Protein AF-A0A7K2FQJ6-F1 (afdb_monomer_lite)

Secondary structure (DSSP, 8-state):
-HHHHHHHHHHHHHHHHHHHT-HHHHHHTT---TT------------S---TTS---HHHHHHHHHHHHHHHHHHHHHHHHHHHHHHHHHHHHHHHHHHHGGGT-PPPPHHHHHHHHHHHHTT--EEEHHHHHHHHS-HHHHHHHHHH-GGGTT-EEES-GGGHHHHHHHHH--

Foldseek 3Di:
DVVVVVVVVVVVVVVVVVQCPPPVSCVVVVPDDPPPPDDDDDDDDDDPDPPPPDDQDPVNCVVCVVVVVVVVVVVVVVVVVVVV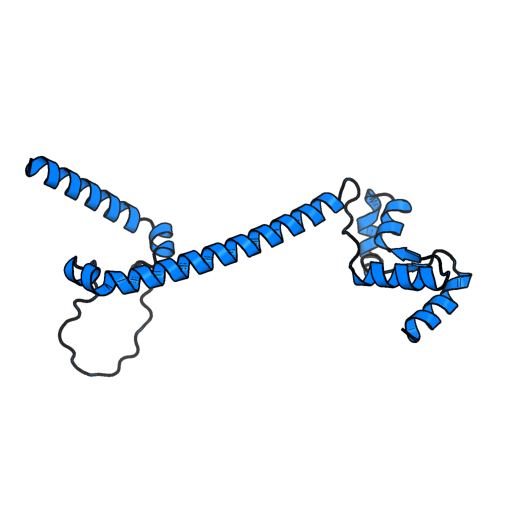VVVVVVVVVVVQVVVCPPQHAGDADPVLVVLCVLCVVVVFHKDQLSVCCSVPPDSVCSVVVCVVPVCSNHDIDGPDPVCVVVSVVSVVVD

pLDDT: mean 78.42, std 15.08, range [33.09, 98.38]

Structure (mmCIF, N/CA/C/O backbone):
data_AF-A0A7K2FQJ6-F1
#
_entry.id   AF-A0A7K2FQJ6-F1
#
loop_
_atom_site.group_PDB
_atom_site.id
_atom_site.type_symbol
_atom_site.label_atom_id
_atom_site.label_alt_id
_atom_site.label_comp_id
_atom_site.label_asym_id
_atom_site.label_entity_id
_atom_site.label_seq_id
_atom_site.pdbx_PDB_ins_code
_atom_site.Cartn_x
_atom_site.Cartn_y
_atom_site.Cartn_z
_atom_site.occupancy
_atom_site.B_iso_or_equiv
_atom_site.auth_seq_id
_atom_site.auth_comp_id
_atom_site.auth_asym_id
_atom_site.auth_atom_id
_atom_site.pdbx_PDB_model_num
ATOM 1 N N . ALA A 1 1 ? 50.627 9.266 -33.615 1.00 62.69 1 ALA A N 1
ATOM 2 C CA . ALA A 1 1 ? 49.212 9.676 -33.499 1.00 62.69 1 ALA A CA 1
ATOM 3 C C . ALA A 1 1 ? 48.280 8.576 -34.013 1.00 62.69 1 ALA A C 1
ATOM 5 O O . ALA A 1 1 ? 47.569 8.008 -33.200 1.00 62.69 1 ALA A O 1
ATOM 6 N N . ALA A 1 2 ? 48.361 8.185 -35.293 1.00 68.06 2 ALA A N 1
ATOM 7 C CA . ALA A 1 2 ? 47.504 7.143 -35.884 1.00 68.06 2 ALA A CA 1
ATOM 8 C C . ALA A 1 2 ? 47.546 5.783 -35.152 1.00 68.06 2 ALA A C 1
ATOM 10 O O . ALA A 1 2 ? 46.511 5.222 -34.828 1.00 68.06 2 ALA A O 1
ATOM 11 N N . THR A 1 3 ? 48.732 5.301 -34.772 1.00 73.31 3 THR A N 1
ATOM 12 C CA . THR A 1 3 ? 48.898 4.048 -34.008 1.00 73.31 3 THR A CA 1
ATOM 13 C C . THR A 1 3 ? 48.427 4.116 -32.556 1.00 73.31 3 THR A C 1
ATOM 15 O O . THR A 1 3 ? 48.255 3.075 -31.934 1.00 73.31 3 THR A O 1
ATOM 18 N N . ALA A 1 4 ? 48.252 5.312 -31.989 1.00 75.19 4 ALA A N 1
ATOM 19 C CA . ALA A 1 4 ? 47.661 5.463 -30.661 1.00 75.19 4 ALA A CA 1
ATOM 20 C C . ALA A 1 4 ? 46.130 5.422 -30.756 1.00 75.19 4 ALA A C 1
ATOM 22 O O . ALA A 1 4 ? 45.507 4.705 -29.985 1.00 75.19 4 ALA A O 1
ATOM 23 N N . ALA A 1 5 ? 45.555 6.104 -31.754 1.00 80.81 5 ALA A N 1
ATOM 24 C CA . ALA A 1 5 ? 44.122 6.064 -32.043 1.00 80.81 5 ALA A CA 1
ATOM 25 C C . ALA A 1 5 ? 43.640 4.641 -32.371 1.00 80.81 5 ALA A C 1
ATOM 27 O O . ALA A 1 5 ? 42.631 4.198 -31.834 1.00 80.81 5 ALA A O 1
ATOM 28 N N . ASP A 1 6 ? 44.412 3.893 -33.164 1.00 82.94 6 ASP A N 1
ATOM 29 C CA . ASP A 1 6 ? 44.075 2.516 -33.538 1.00 82.94 6 ASP A CA 1
ATOM 30 C C . ASP A 1 6 ? 44.053 1.566 -32.326 1.00 82.94 6 ASP A C 1
ATOM 32 O O . ASP A 1 6 ? 43.164 0.730 -32.180 1.00 82.94 6 ASP A O 1
ATOM 36 N N . ARG A 1 7 ? 44.979 1.745 -31.374 1.00 84.88 7 ARG A N 1
ATOM 37 C CA . ARG A 1 7 ? 44.990 0.959 -30.130 1.00 84.88 7 ARG A CA 1
ATOM 38 C C . ARG A 1 7 ? 43.823 1.297 -29.212 1.00 84.88 7 ARG A C 1
ATOM 40 O O . ARG A 1 7 ? 43.296 0.385 -28.580 1.00 84.88 7 ARG A O 1
ATOM 47 N N . THR A 1 8 ? 43.444 2.571 -29.121 1.00 89.19 8 THR A N 1
ATOM 48 C CA . THR A 1 8 ? 42.274 2.995 -28.343 1.00 89.19 8 THR A CA 1
ATOM 49 C C . THR A 1 8 ? 41.006 2.399 -28.939 1.00 89.19 8 THR A C 1
ATOM 51 O O . THR A 1 8 ? 40.257 1.744 -28.224 1.00 89.19 8 THR A O 1
ATOM 54 N N . HIS A 1 9 ? 40.842 2.490 -30.259 1.00 83.56 9 HIS A N 1
ATOM 55 C CA . HIS A 1 9 ? 39.697 1.916 -30.958 1.00 83.56 9 HIS A CA 1
ATOM 56 C C . HIS A 1 9 ? 39.609 0.390 -30.785 1.00 83.56 9 HIS A C 1
ATOM 58 O O . HIS A 1 9 ? 38.552 -0.156 -30.479 1.00 83.56 9 HIS A O 1
ATOM 64 N N . GLN A 1 10 ? 40.737 -0.322 -30.882 1.00 90.31 10 GLN A N 1
ATOM 65 C CA . GLN A 1 10 ? 40.781 -1.764 -30.615 1.00 90.31 10 GLN A CA 1
ATOM 66 C C . GLN A 1 10 ? 40.499 -2.124 -29.148 1.00 90.31 10 GLN A C 1
ATOM 68 O O . GLN A 1 10 ? 40.058 -3.241 -28.874 1.00 90.31 10 GLN A O 1
ATOM 73 N N . ALA A 1 11 ? 40.814 -1.240 -28.198 1.00 85.31 11 ALA A N 1
ATOM 74 C CA . ALA A 1 11 ? 40.513 -1.448 -26.784 1.00 85.31 11 ALA A CA 1
ATOM 75 C C . ALA A 1 11 ? 39.020 -1.234 -26.498 1.00 85.31 11 ALA A C 1
ATOM 77 O O . ALA A 1 11 ? 38.413 -2.061 -25.823 1.00 85.31 11 ALA A O 1
ATOM 78 N N . GLU A 1 12 ? 38.427 -0.187 -27.071 1.00 88.19 12 GLU A N 1
ATOM 79 C CA . GLU A 1 12 ? 36.986 0.085 -27.011 1.00 88.19 12 GLU A CA 1
ATOM 80 C C . GLU A 1 12 ? 36.182 -1.050 -27.647 1.00 88.19 12 GLU A C 1
ATOM 82 O O . GLU A 1 12 ? 35.243 -1.559 -27.038 1.00 88.19 12 GLU A O 1
ATOM 87 N N . ARG A 1 13 ? 36.611 -1.530 -28.819 1.00 87.25 13 ARG A N 1
ATOM 88 C CA . ARG A 1 13 ? 35.975 -2.662 -29.497 1.00 87.25 13 ARG A CA 1
ATOM 89 C C . ARG A 1 13 ? 35.990 -3.936 -28.647 1.00 87.25 13 ARG A C 1
ATOM 91 O O . ARG A 1 13 ? 34.964 -4.590 -28.519 1.00 87.25 13 ARG A O 1
ATOM 98 N N . ARG A 1 14 ? 37.120 -4.256 -28.007 1.00 82.69 14 ARG A N 1
ATOM 99 C CA . ARG A 1 14 ? 37.223 -5.417 -27.103 1.00 82.69 14 ARG A CA 1
ATOM 100 C C . ARG A 1 14 ? 36.344 -5.284 -25.860 1.00 82.69 14 ARG A C 1
ATOM 102 O O . ARG A 1 14 ? 35.830 -6.286 -25.375 1.00 82.69 14 ARG A O 1
ATOM 109 N N . LEU A 1 15 ? 36.177 -4.068 -25.338 1.00 85.06 15 LEU A N 1
ATOM 110 C CA . LEU A 1 15 ? 35.280 -3.806 -24.212 1.00 85.06 15 LEU A CA 1
ATOM 111 C C . LEU A 1 15 ? 33.811 -3.999 -24.621 1.00 85.06 15 LEU A C 1
ATOM 113 O O . LEU A 1 15 ? 33.063 -4.645 -23.894 1.00 85.06 15 LEU A O 1
ATOM 117 N N . ALA A 1 16 ? 33.419 -3.494 -25.792 1.00 80.00 16 ALA A N 1
ATOM 118 C CA . ALA A 1 16 ? 32.074 -3.680 -26.334 1.00 80.00 16 ALA A CA 1
ATOM 119 C C . ALA A 1 16 ? 31.760 -5.164 -26.586 1.00 80.00 16 ALA A C 1
ATOM 121 O O . ALA A 1 16 ? 30.693 -5.637 -26.204 1.00 80.00 16 ALA A O 1
ATOM 122 N N . GLU A 1 17 ? 32.713 -5.915 -27.147 1.00 82.50 17 GLU A N 1
ATOM 123 C CA . GLU A 1 17 ? 32.596 -7.367 -27.342 1.00 82.50 17 GLU A CA 1
ATOM 124 C C . GLU A 1 17 ? 32.435 -8.114 -26.002 1.00 82.50 17 GLU A C 1
ATOM 126 O O . GLU A 1 17 ? 31.618 -9.028 -25.904 1.00 82.50 17 GLU A O 1
ATOM 131 N N . ALA A 1 18 ? 33.155 -7.707 -24.950 1.00 80.19 18 ALA A N 1
ATOM 132 C CA . ALA A 1 18 ? 33.029 -8.311 -23.622 1.00 80.19 18 ALA A CA 1
ATOM 133 C C . ALA A 1 18 ? 31.675 -8.014 -22.954 1.00 80.19 18 ALA A C 1
ATOM 135 O O . ALA A 1 18 ? 31.080 -8.913 -22.368 1.00 80.19 18 ALA A O 1
ATOM 136 N N . LEU A 1 19 ? 31.171 -6.781 -23.076 1.00 76.06 19 LEU A N 1
ATOM 137 C CA . LEU A 1 19 ? 29.866 -6.381 -22.533 1.00 76.06 19 LEU A CA 1
ATOM 138 C C . LEU A 1 19 ? 28.704 -7.060 -23.269 1.00 76.06 19 LEU A C 1
ATOM 140 O O . LEU A 1 19 ? 27.731 -7.461 -22.638 1.00 76.06 19 LEU A O 1
ATOM 144 N N . ALA A 1 20 ? 28.815 -7.230 -24.589 1.00 74.19 20 ALA A N 1
ATOM 145 C CA . ALA A 1 20 ? 27.825 -7.949 -25.390 1.00 74.19 20 ALA A CA 1
ATOM 146 C C . ALA A 1 20 ? 27.800 -9.461 -25.095 1.00 74.19 20 ALA A C 1
ATOM 148 O O . ALA A 1 20 ? 26.775 -10.105 -25.300 1.00 74.19 20 ALA A O 1
ATOM 149 N N . ALA A 1 21 ? 28.908 -10.029 -24.604 1.00 76.00 21 ALA A N 1
ATOM 150 C CA . ALA A 1 21 ? 28.989 -11.430 -24.191 1.00 76.00 21 ALA A CA 1
ATOM 151 C C . ALA A 1 21 ? 28.364 -11.701 -22.806 1.00 76.00 21 ALA A C 1
ATOM 153 O O . ALA A 1 21 ? 28.221 -12.862 -22.422 1.00 76.00 21 ALA A O 1
ATOM 154 N N . GLU A 1 22 ? 27.999 -10.665 -22.043 1.00 82.44 22 GLU A N 1
ATOM 155 C CA . GLU A 1 22 ? 27.279 -10.828 -20.780 1.00 82.44 22 GLU A CA 1
ATOM 156 C C . GLU A 1 22 ? 25.776 -11.012 -21.034 1.00 82.44 22 GLU A C 1
ATOM 158 O O . GLU A 1 22 ? 25.069 -10.056 -21.348 1.00 82.44 22 GLU A O 1
ATOM 163 N N . ASP A 1 23 ? 25.266 -12.230 -20.819 1.00 75.25 23 ASP A N 1
ATOM 164 C CA . ASP A 1 23 ? 23.866 -12.609 -21.088 1.00 75.25 23 ASP A CA 1
ATOM 165 C C . ASP A 1 23 ? 22.835 -11.626 -20.496 1.00 75.25 23 ASP A C 1
ATOM 167 O O . ASP A 1 23 ? 21.870 -11.246 -21.156 1.00 75.25 23 ASP A O 1
ATOM 171 N N . ARG A 1 24 ? 23.063 -11.161 -19.259 1.00 78.12 24 ARG A N 1
ATOM 172 C CA . ARG A 1 24 ? 22.165 -10.227 -18.559 1.00 78.12 24 ARG A CA 1
ATOM 173 C C . ARG A 1 24 ? 22.191 -8.816 -19.156 1.00 78.12 24 ARG A C 1
ATOM 175 O O . ARG A 1 24 ? 21.171 -8.132 -19.144 1.00 78.12 24 ARG A O 1
ATOM 182 N N . LEU A 1 25 ? 23.348 -8.357 -19.632 1.00 75.38 25 LEU A N 1
ATOM 183 C CA . LEU A 1 25 ? 23.467 -7.050 -20.283 1.00 75.38 25 LEU A CA 1
ATOM 184 C C . LEU A 1 25 ? 22.918 -7.102 -21.708 1.00 75.38 25 LEU A C 1
ATOM 186 O O . LEU A 1 25 ? 22.243 -6.164 -22.120 1.00 75.38 25 LEU A O 1
ATOM 190 N N . ALA A 1 26 ? 23.133 -8.206 -22.424 1.00 74.44 26 ALA A N 1
ATOM 191 C CA . ALA A 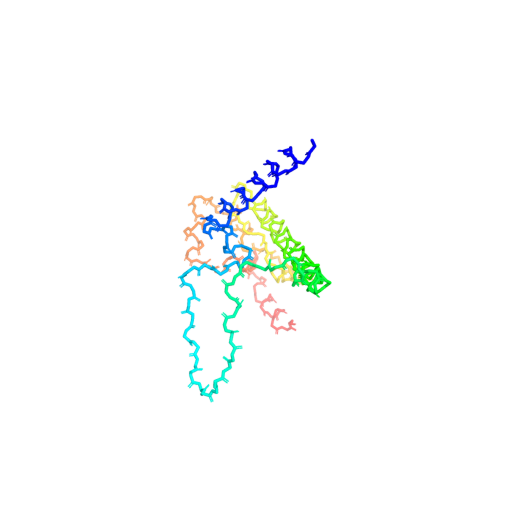1 26 ? 22.538 -8.432 -23.736 1.00 74.44 26 ALA A CA 1
ATOM 192 C C . ALA A 1 26 ? 20.999 -8.432 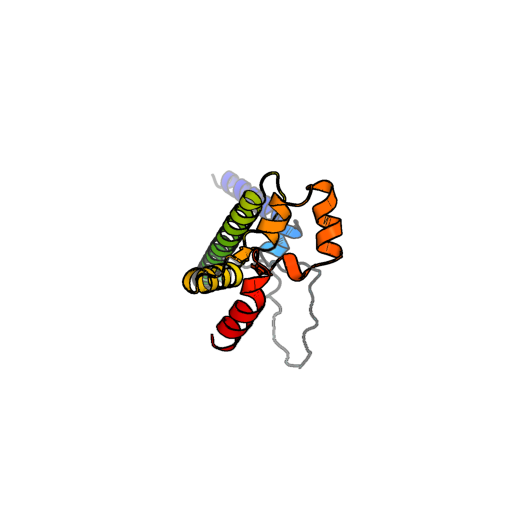-23.672 1.00 74.44 26 ALA A C 1
ATOM 194 O O . ALA A 1 26 ? 20.357 -7.813 -24.518 1.00 74.44 26 ALA A O 1
ATOM 195 N N . GLU A 1 27 ? 20.415 -9.039 -22.633 1.00 75.62 27 GLU A N 1
ATOM 196 C CA . GLU A 1 27 ? 18.968 -9.026 -22.377 1.00 75.62 27 GLU A CA 1
ATOM 197 C C . GLU A 1 27 ? 18.437 -7.612 -22.075 1.00 75.62 27 GLU A C 1
ATOM 199 O O . GLU A 1 27 ? 17.427 -7.197 -22.639 1.00 75.62 27 GLU A O 1
ATOM 204 N N . LEU A 1 28 ? 19.142 -6.837 -21.243 1.00 78.25 28 LEU A N 1
ATOM 205 C CA . LEU A 1 28 ? 18.758 -5.456 -20.912 1.00 78.25 28 LEU A CA 1
ATOM 206 C C . LEU A 1 28 ? 18.888 -4.486 -22.093 1.00 78.25 28 LEU A C 1
ATOM 208 O O . LEU A 1 28 ? 18.141 -3.513 -22.167 1.00 78.25 28 LEU A O 1
ATOM 212 N N . LEU A 1 29 ? 19.839 -4.734 -22.994 1.00 77.19 29 LEU A N 1
ATOM 213 C CA . LEU A 1 29 ? 20.082 -3.922 -24.188 1.00 77.19 29 LEU A CA 1
ATOM 214 C C . LEU A 1 29 ? 19.297 -4.410 -25.415 1.00 77.19 29 LEU A C 1
ATOM 216 O O . LEU A 1 29 ? 19.404 -3.804 -26.478 1.00 77.19 29 LEU A O 1
ATOM 220 N N . GLY A 1 30 ? 18.527 -5.496 -25.287 1.00 70.69 30 GLY A N 1
ATOM 221 C CA . GLY A 1 30 ? 17.743 -6.064 -26.385 1.00 70.69 30 GLY A CA 1
ATOM 222 C C . GLY A 1 30 ? 18.591 -6.584 -27.550 1.00 70.69 30 GLY A C 1
ATOM 223 O O . GLY A 1 30 ? 18.101 -6.654 -28.676 1.00 70.69 30 GLY A O 1
ATOM 224 N N . LEU A 1 31 ? 19.861 -6.926 -27.306 1.00 71.88 31 LEU A N 1
ATOM 225 C CA . LEU A 1 31 ? 20.738 -7.471 -28.338 1.00 71.88 31 LEU A CA 1
ATOM 226 C C . LEU A 1 31 ? 20.282 -8.891 -28.705 1.00 71.88 31 LEU A C 1
ATOM 228 O O . LEU A 1 31 ? 19.883 -9.654 -27.818 1.00 71.88 31 LEU A O 1
ATOM 232 N N . PRO A 1 32 ? 20.353 -9.280 -29.990 1.00 60.03 32 PRO A N 1
ATOM 233 C CA . PRO A 1 32 ? 19.969 -10.616 -30.416 1.00 60.03 32 PRO A CA 1
ATOM 234 C C . PRO A 1 32 ? 20.903 -11.642 -29.767 1.00 60.03 32 PRO A C 1
ATOM 236 O O . PRO A 1 32 ? 22.049 -11.831 -30.171 1.00 60.03 32 PRO A O 1
ATOM 239 N N . THR A 1 33 ? 20.419 -12.309 -28.721 1.00 58.25 33 THR A N 1
ATOM 240 C CA . THR A 1 33 ? 21.108 -13.457 -28.136 1.00 58.25 33 THR A CA 1
ATOM 241 C C . THR A 1 33 ? 20.778 -14.681 -28.980 1.00 58.25 33 THR A C 1
ATOM 243 O O . THR A 1 33 ? 19.634 -14.882 -29.393 1.00 58.25 33 THR A O 1
ATOM 246 N N . ALA A 1 34 ? 21.767 -15.544 -29.222 1.00 57.69 34 ALA A N 1
ATOM 247 C CA . ALA A 1 34 ? 21.652 -16.716 -30.099 1.00 57.69 34 ALA A CA 1
ATOM 248 C C . ALA A 1 34 ? 20.595 -17.767 -29.663 1.00 57.69 34 ALA A C 1
ATOM 250 O O . ALA A 1 34 ? 20.537 -18.860 -30.223 1.00 57.69 34 ALA A O 1
ATOM 251 N N . ARG A 1 35 ? 19.766 -17.479 -28.649 1.00 49.12 35 ARG A N 1
ATOM 252 C CA . ARG A 1 35 ? 18.756 -18.383 -28.084 1.00 49.12 35 ARG A CA 1
ATOM 253 C C . ARG A 1 35 ? 17.302 -17.997 -28.341 1.00 49.12 35 ARG A C 1
ATOM 255 O O . ARG A 1 35 ? 16.440 -18.829 -28.072 1.00 49.12 35 ARG A O 1
ATOM 262 N N . ALA A 1 36 ? 17.014 -16.821 -28.893 1.00 50.03 36 ALA A N 1
ATOM 263 C CA . ALA A 1 36 ? 15.642 -16.390 -29.173 1.00 50.03 36 ALA A CA 1
ATOM 264 C C . ALA A 1 36 ? 15.317 -16.397 -30.679 1.00 50.03 36 ALA A C 1
ATOM 266 O O . ALA A 1 36 ? 14.770 -15.439 -31.213 1.00 50.03 36 ALA A O 1
ATOM 267 N N . ALA A 1 37 ? 15.637 -17.489 -31.378 1.00 47.94 37 ALA A N 1
ATOM 268 C CA . ALA A 1 37 ? 15.133 -17.713 -32.731 1.00 47.94 37 ALA A CA 1
ATOM 269 C C . ALA A 1 37 ? 13.658 -18.152 -32.655 1.00 47.94 37 ALA A C 1
ATOM 271 O O . ALA A 1 37 ? 13.349 -19.334 -32.487 1.00 47.94 37 ALA A O 1
ATOM 272 N N . VAL A 1 38 ? 12.737 -17.192 -32.729 1.00 48.62 38 VAL A N 1
ATOM 273 C CA . VAL A 1 38 ? 11.306 -17.467 -32.929 1.00 48.62 38 VAL A CA 1
ATOM 274 C C . VAL A 1 38 ? 11.114 -17.908 -34.391 1.00 48.62 38 VAL A C 1
ATOM 276 O O . VAL A 1 38 ? 11.655 -17.252 -35.281 1.00 48.62 38 VAL A O 1
ATOM 279 N N . PRO A 1 39 ? 10.384 -19.000 -34.697 1.00 43.41 39 PRO A N 1
ATOM 280 C CA . PRO A 1 39 ? 10.264 -19.474 -36.072 1.00 43.41 39 PRO A CA 1
ATOM 281 C C . PRO A 1 39 ? 9.407 -18.504 -36.894 1.00 43.41 39 PRO A C 1
ATOM 283 O O . PRO A 1 39 ? 8.204 -18.383 -36.661 1.00 43.41 39 PRO A O 1
ATOM 286 N N . ALA A 1 40 ? 10.020 -17.830 -37.867 1.00 48.03 40 ALA A N 1
ATOM 287 C CA . ALA A 1 40 ? 9.310 -17.020 -38.848 1.00 48.03 40 ALA A CA 1
ATOM 288 C C . ALA A 1 40 ? 8.499 -17.915 -39.802 1.00 48.03 40 ALA A C 1
ATOM 290 O O . ALA A 1 40 ? 8.988 -18.913 -40.341 1.00 48.03 40 ALA A O 1
ATOM 291 N N . GLN A 1 41 ? 7.233 -17.547 -39.988 1.00 37.97 41 GLN A N 1
ATOM 292 C CA . GLN A 1 41 ? 6.283 -18.182 -40.891 1.00 37.97 41 GLN A CA 1
ATOM 293 C C . GLN A 1 41 ? 6.754 -18.025 -42.344 1.00 37.97 41 GLN A C 1
ATOM 295 O O . GLN A 1 41 ? 7.003 -16.923 -42.824 1.00 37.97 41 GLN A O 1
ATOM 300 N N . ARG A 1 42 ? 6.913 -19.158 -43.028 1.00 45.12 42 ARG A N 1
ATOM 301 C CA . ARG A 1 42 ? 7.452 -19.261 -44.384 1.00 45.12 42 ARG A CA 1
ATOM 302 C C . ARG A 1 42 ? 6.342 -19.000 -45.400 1.00 45.12 42 ARG A C 1
ATOM 304 O O . ARG A 1 42 ? 5.557 -19.906 -45.651 1.00 45.12 42 ARG A O 1
ATOM 311 N N . ASP A 1 43 ? 6.332 -17.820 -46.012 1.00 33.09 43 ASP A N 1
ATOM 312 C CA . ASP A 1 43 ? 5.666 -17.592 -47.297 1.00 33.09 43 ASP A CA 1
ATOM 313 C C . ASP A 1 43 ? 6.659 -16.971 -48.281 1.00 33.09 43 ASP A C 1
ATOM 315 O O . ASP A 1 43 ? 7.421 -16.065 -47.956 1.00 33.09 43 ASP A O 1
ATOM 319 N N . GLY A 1 44 ? 6.730 -17.583 -49.461 1.00 43.47 44 GLY A N 1
ATOM 320 C CA . GLY A 1 44 ? 7.820 -17.412 -50.406 1.00 43.47 44 GLY A CA 1
ATOM 321 C C . GLY A 1 44 ? 7.765 -16.112 -51.197 1.00 43.47 44 GLY A C 1
ATOM 322 O O . GLY A 1 44 ? 6.775 -15.817 -51.858 1.00 43.47 44 GLY A O 1
ATOM 323 N N . ALA A 1 45 ? 8.898 -15.424 -51.224 1.00 36.88 45 ALA A N 1
ATOM 324 C CA . ALA A 1 45 ? 9.414 -14.696 -52.373 1.00 36.88 45 ALA A CA 1
ATOM 325 C C . ALA A 1 45 ? 10.933 -14.586 -52.179 1.00 36.88 45 ALA A C 1
ATOM 327 O O . ALA A 1 45 ? 11.398 -14.320 -51.075 1.00 36.88 45 ALA A O 1
ATOM 328 N N . GLU A 1 46 ? 11.703 -14.879 -53.225 1.00 48.19 46 GLU A N 1
ATOM 329 C CA . GLU A 1 46 ? 13.150 -14.664 -53.252 1.00 48.19 46 GLU A CA 1
ATOM 330 C C . GLU A 1 46 ? 13.441 -13.175 -53.014 1.00 48.19 46 GLU A C 1
ATOM 332 O O . GLU A 1 46 ? 13.121 -12.353 -53.870 1.00 48.19 46 GLU A O 1
ATOM 337 N N . ASP A 1 47 ? 14.043 -12.837 -51.872 1.00 38.00 47 ASP A N 1
ATOM 338 C CA . ASP A 1 47 ? 14.553 -11.492 -51.590 1.00 38.00 47 ASP A CA 1
ATOM 339 C C . ASP A 1 47 ? 16.088 -11.565 -51.492 1.00 38.00 47 ASP A C 1
ATOM 341 O O . ASP A 1 47 ? 16.623 -12.419 -50.771 1.00 38.00 47 ASP A O 1
ATOM 345 N N . PRO A 1 48 ? 16.842 -10.767 -52.269 1.00 46.12 48 PRO A N 1
ATOM 346 C CA . PRO A 1 48 ? 18.286 -10.822 -52.248 1.00 46.12 48 PRO A CA 1
ATOM 347 C C . PRO A 1 48 ? 18.809 -10.047 -51.035 1.00 46.12 48 PRO A C 1
ATOM 349 O O . PRO A 1 48 ? 18.648 -8.834 -50.956 1.00 46.12 48 PRO A O 1
ATOM 352 N N . ARG A 1 49 ? 19.582 -10.763 -50.210 1.00 45.44 49 ARG A N 1
ATOM 353 C CA . ARG A 1 49 ? 20.479 -10.281 -49.141 1.00 45.44 49 ARG A CA 1
ATOM 354 C C . ARG A 1 49 ? 19.840 -10.120 -47.766 1.00 45.44 49 ARG A C 1
ATOM 356 O O . ARG A 1 49 ? 19.475 -9.046 -47.309 1.00 45.44 49 ARG A O 1
ATOM 363 N N . ASP A 1 50 ? 19.867 -11.254 -47.089 1.00 46.72 50 ASP A N 1
ATOM 364 C CA . ASP A 1 50 ? 20.128 -11.392 -45.664 1.00 46.72 50 ASP A CA 1
ATOM 365 C C . ASP A 1 50 ? 21.482 -10.736 -45.288 1.00 46.72 50 ASP A C 1
ATOM 367 O O . ASP A 1 50 ? 22.495 -11.410 -45.127 1.00 46.72 50 ASP A O 1
ATOM 371 N N . ASP A 1 51 ? 21.516 -9.398 -45.249 1.00 51.94 51 ASP A N 1
ATOM 372 C CA . ASP A 1 51 ? 22.621 -8.587 -44.698 1.00 51.94 51 ASP A CA 1
ATOM 373 C C . ASP A 1 51 ? 22.264 -8.040 -43.291 1.00 51.94 51 ASP A C 1
ATOM 375 O O . ASP A 1 51 ? 22.990 -7.224 -42.729 1.00 51.94 51 ASP A O 1
ATOM 379 N N . SER A 1 52 ? 21.148 -8.480 -42.692 1.00 52.78 52 SER A N 1
ATOM 380 C CA . SER A 1 52 ? 20.580 -7.850 -41.487 1.00 52.78 52 SER A CA 1
ATOM 381 C C . SER A 1 52 ? 21.008 -8.483 -40.151 1.00 52.78 52 SER A C 1
ATOM 383 O O . SER A 1 52 ? 20.549 -8.034 -39.102 1.00 52.78 52 SER A O 1
ATOM 385 N N . GLU A 1 53 ? 21.895 -9.485 -40.162 1.00 50.47 53 GLU A N 1
ATOM 386 C CA . GLU A 1 53 ? 22.454 -10.141 -38.959 1.00 50.47 53 GLU A CA 1
ATOM 387 C C . GLU A 1 53 ? 23.938 -9.786 -38.697 1.00 50.47 53 GLU A C 1
ATOM 389 O O . GLU A 1 53 ? 24.675 -10.521 -38.036 1.00 50.47 53 GLU A O 1
ATOM 394 N N . GLY A 1 54 ? 24.406 -8.642 -39.207 1.00 61.66 54 GLY A N 1
ATOM 395 C CA . GLY A 1 54 ? 25.701 -8.050 -38.852 1.00 61.66 54 GLY A CA 1
ATOM 396 C C . GLY A 1 54 ? 25.575 -6.955 -37.780 1.00 61.66 54 GLY A C 1
ATOM 397 O O . GLY A 1 54 ? 24.505 -6.371 -37.623 1.00 61.66 54 GLY A O 1
ATOM 398 N N . PRO A 1 55 ? 26.646 -6.629 -37.027 1.00 70.25 55 PRO A N 1
ATOM 399 C CA . PRO A 1 55 ? 26.655 -5.428 -36.191 1.00 70.25 55 PRO A CA 1
ATOM 400 C C . PRO A 1 55 ? 26.386 -4.190 -37.059 1.00 70.25 55 PRO A C 1
ATOM 402 O O . PRO A 1 55 ? 27.003 -4.054 -38.115 1.00 70.25 55 PRO A O 1
ATOM 405 N N . LEU A 1 56 ? 25.487 -3.309 -36.597 1.00 72.44 56 LEU A N 1
ATOM 406 C CA . LEU A 1 56 ? 25.064 -2.090 -37.302 1.00 72.44 56 LEU A CA 1
ATOM 407 C C . LEU A 1 56 ? 26.277 -1.340 -37.869 1.00 72.44 56 LEU A C 1
ATOM 409 O O . LEU A 1 56 ? 27.181 -0.950 -37.119 1.00 72.44 56 LEU A O 1
ATOM 413 N N . ALA A 1 57 ? 26.305 -1.134 -39.186 1.00 80.38 57 ALA A N 1
ATOM 414 C CA . ALA A 1 57 ? 27.343 -0.317 -39.800 1.00 80.38 57 ALA A CA 1
ATOM 415 C C . ALA A 1 57 ? 27.170 1.156 -39.382 1.00 80.38 57 ALA A C 1
ATOM 417 O O . ALA A 1 57 ? 26.062 1.612 -39.107 1.00 80.38 57 ALA A O 1
ATOM 418 N N . VAL A 1 58 ? 28.259 1.932 -39.354 1.00 82.44 58 VAL A N 1
ATOM 419 C CA . VAL A 1 58 ? 28.233 3.345 -38.913 1.00 82.44 58 VAL A CA 1
ATOM 420 C C . VAL A 1 58 ? 27.242 4.184 -39.729 1.00 82.44 58 VAL A C 1
ATOM 422 O O . VAL A 1 58 ? 26.480 4.951 -39.154 1.00 82.44 58 VAL A O 1
ATOM 425 N N . ASP A 1 59 ? 27.181 3.981 -41.048 1.00 78.56 59 ASP A N 1
ATOM 426 C CA . ASP A 1 59 ? 26.248 4.701 -41.929 1.00 78.56 59 ASP A CA 1
ATOM 427 C C . ASP A 1 59 ? 24.773 4.328 -41.683 1.00 78.56 59 ASP A C 1
ATOM 429 O O . ASP A 1 59 ? 23.865 5.117 -41.955 1.00 78.56 59 ASP A O 1
ATOM 433 N N . GLU A 1 60 ? 24.515 3.116 -41.189 1.00 81.38 60 GLU A N 1
ATOM 434 C CA . GLU A 1 60 ? 23.173 2.676 -40.800 1.00 81.38 60 GLU A CA 1
ATOM 435 C C . GLU A 1 60 ? 22.796 3.277 -39.450 1.00 81.38 60 GLU A C 1
ATOM 437 O O . GLU A 1 60 ? 21.696 3.803 -39.301 1.00 81.38 60 GLU A O 1
ATOM 442 N N . LEU A 1 61 ? 23.729 3.294 -38.496 1.00 84.12 61 LEU A N 1
ATOM 443 C CA . LEU A 1 61 ? 23.534 3.952 -37.209 1.00 84.12 61 LEU A CA 1
ATOM 444 C C . LEU A 1 61 ? 23.244 5.450 -37.379 1.00 84.12 61 LEU A C 1
ATOM 446 O O . LEU A 1 61 ? 22.296 5.945 -36.777 1.00 84.12 61 LEU A O 1
ATOM 450 N N . ASP A 1 62 ? 23.994 6.150 -38.235 1.00 88.69 62 ASP A N 1
ATOM 451 C CA . ASP A 1 62 ? 23.760 7.569 -38.538 1.00 88.69 62 ASP A CA 1
ATOM 452 C C . ASP A 1 62 ? 22.386 7.796 -39.184 1.00 88.69 62 ASP A C 1
ATOM 454 O O . ASP A 1 62 ? 21.724 8.798 -38.909 1.00 88.69 62 ASP A O 1
ATOM 458 N N . ARG A 1 63 ? 21.912 6.851 -40.008 1.00 90.75 63 ARG A N 1
ATOM 459 C CA . ARG A 1 63 ? 20.574 6.914 -40.615 1.00 90.75 63 ARG A CA 1
ATOM 460 C C . ARG A 1 63 ? 19.457 6.761 -39.585 1.00 90.75 63 ARG A C 1
ATOM 462 O O . ARG A 1 63 ? 18.435 7.430 -39.717 1.00 90.75 63 ARG A O 1
ATOM 469 N N . TYR A 1 64 ? 19.642 5.895 -38.592 1.00 89.75 64 TYR A N 1
ATOM 470 C CA . TYR A 1 64 ? 18.648 5.626 -37.548 1.00 89.75 64 TYR A CA 1
ATOM 471 C C . TYR A 1 64 ? 18.861 6.458 -36.274 1.00 89.75 64 TYR A C 1
ATOM 473 O O . TYR A 1 64 ? 18.112 6.297 -35.314 1.00 89.75 64 TYR A O 1
ATOM 481 N N . ALA A 1 65 ? 19.847 7.360 -36.242 1.00 92.12 65 ALA A N 1
ATOM 482 C CA . ALA A 1 65 ? 20.264 8.063 -35.030 1.00 92.12 65 ALA A CA 1
ATOM 483 C C . ALA A 1 65 ? 19.126 8.851 -34.358 1.00 92.12 65 ALA A C 1
ATOM 485 O O . ALA A 1 65 ? 18.952 8.760 -33.143 1.00 92.12 65 ALA A O 1
ATOM 486 N N . ASP A 1 66 ? 18.329 9.590 -35.134 1.00 92.88 66 ASP A N 1
ATOM 487 C CA . ASP A 1 66 ? 17.213 10.381 -34.599 1.00 92.88 66 ASP A CA 1
ATOM 488 C C . ASP A 1 66 ? 16.072 9.496 -34.070 1.00 92.88 66 ASP A C 1
ATOM 490 O O . ASP A 1 66 ? 15.468 9.804 -33.042 1.00 92.88 66 ASP A O 1
ATOM 494 N N . GLU A 1 67 ? 15.804 8.370 -34.733 1.00 93.88 67 GLU A N 1
ATOM 495 C CA . GLU A 1 67 ? 14.778 7.410 -34.316 1.00 93.88 67 GLU A CA 1
ATOM 496 C C . GLU A 1 67 ? 15.204 6.667 -33.045 1.00 93.88 67 GLU A C 1
ATOM 498 O O . GLU A 1 67 ? 14.446 6.607 -32.079 1.00 93.88 67 GLU A O 1
ATOM 503 N N . LEU A 1 68 ? 16.452 6.194 -32.993 1.00 94.06 68 LEU A N 1
ATOM 504 C CA . LEU A 1 68 ? 17.040 5.579 -31.803 1.00 94.06 68 LEU A CA 1
ATOM 505 C C . LEU A 1 68 ? 17.062 6.547 -30.622 1.00 94.06 68 LEU A C 1
ATOM 507 O O . LEU A 1 68 ? 16.774 6.149 -29.494 1.00 94.06 68 LEU A O 1
ATOM 511 N N . LYS A 1 69 ? 17.364 7.824 -30.873 1.00 95.50 69 LYS A N 1
ATOM 512 C CA . LYS A 1 69 ? 17.298 8.864 -29.849 1.00 95.50 69 LYS A CA 1
ATOM 513 C C . LYS A 1 69 ? 15.873 9.041 -29.326 1.00 95.50 69 LYS A C 1
ATOM 515 O O . LYS A 1 69 ? 15.693 9.057 -28.114 1.00 95.50 69 LYS A O 1
ATOM 520 N N . SER A 1 70 ? 14.876 9.122 -30.208 1.00 96.62 70 SER A N 1
ATOM 521 C CA . SER A 1 70 ? 13.470 9.227 -29.797 1.00 96.62 70 SER A CA 1
ATOM 522 C C . SER A 1 70 ? 13.030 8.017 -28.970 1.00 96.62 70 SER A C 1
ATOM 524 O O . SER A 1 70 ? 12.424 8.184 -27.917 1.00 96.62 70 SER A O 1
ATOM 526 N N . LEU A 1 71 ? 13.378 6.803 -29.407 1.00 97.50 71 LEU A N 1
ATOM 527 C CA . LEU A 1 71 ? 13.062 5.571 -28.681 1.00 97.50 71 LEU A CA 1
ATOM 528 C C . LEU A 1 71 ? 13.739 5.528 -27.306 1.00 97.50 71 LEU A C 1
ATOM 530 O O . LEU A 1 71 ? 13.132 5.079 -26.333 1.00 97.50 71 LEU A O 1
ATOM 534 N N . LEU A 1 72 ? 14.982 6.007 -27.209 1.00 97.38 72 LEU A N 1
ATOM 535 C CA . LEU A 1 72 ? 15.689 6.106 -25.937 1.00 97.38 72 LEU A CA 1
ATOM 536 C C . LEU A 1 72 ? 15.031 7.134 -25.010 1.00 97.38 72 LEU A C 1
ATOM 538 O O . LEU A 1 72 ? 14.829 6.834 -23.835 1.00 97.38 72 LEU A O 1
ATOM 542 N N . ASP A 1 73 ? 14.666 8.309 -25.524 1.00 98.19 73 ASP A N 1
ATOM 543 C CA . ASP A 1 73 ? 13.980 9.351 -24.752 1.00 98.19 73 ASP A CA 1
ATOM 544 C C . ASP A 1 73 ? 12.618 8.848 -24.227 1.00 98.19 73 ASP A C 1
ATOM 546 O O . ASP A 1 73 ? 12.265 9.080 -23.063 1.00 98.19 73 ASP A O 1
ATOM 550 N N . ASP A 1 74 ? 11.885 8.077 -25.035 1.00 98.06 74 ASP A N 1
ATOM 551 C CA . ASP A 1 74 ? 10.631 7.430 -24.635 1.00 98.06 74 ASP A CA 1
ATOM 552 C C . ASP A 1 74 ? 10.855 6.356 -23.559 1.00 98.06 74 ASP A C 1
ATOM 554 O O . ASP A 1 74 ? 10.122 6.302 -22.563 1.00 98.06 74 ASP A O 1
ATOM 558 N N . ALA A 1 75 ? 11.887 5.522 -23.720 1.00 97.81 75 ALA A N 1
ATOM 559 C CA . ALA A 1 75 ? 12.249 4.490 -22.752 1.00 97.81 75 ALA A CA 1
ATOM 560 C C . ALA A 1 75 ? 12.692 5.094 -21.410 1.00 97.81 75 ALA A C 1
ATOM 562 O O . ALA A 1 75 ? 12.264 4.619 -20.355 1.00 97.81 75 ALA A O 1
ATOM 563 N N . VAL A 1 76 ? 13.483 6.171 -21.433 1.00 98.38 76 VAL A N 1
ATOM 564 C CA . VAL A 1 76 ? 13.871 6.931 -20.234 1.00 98.38 76 VAL A CA 1
ATOM 565 C C . VAL A 1 76 ? 12.630 7.507 -19.560 1.00 98.38 76 VAL A C 1
ATOM 567 O O . VAL A 1 76 ? 12.413 7.269 -18.373 1.00 98.38 76 VAL A O 1
ATOM 570 N N . SER A 1 77 ? 11.756 8.165 -20.321 1.00 97.94 77 SER A N 1
ATOM 571 C CA . SER A 1 77 ? 10.511 8.740 -19.798 1.00 97.94 77 SER A CA 1
ATOM 572 C C . SER A 1 77 ? 9.576 7.677 -19.204 1.00 97.94 77 SER A C 1
ATOM 574 O O . SER A 1 77 ? 8.838 7.939 -18.250 1.00 97.94 77 SER A O 1
ATOM 576 N N . ALA A 1 78 ? 9.559 6.464 -19.761 1.00 97.50 78 ALA A N 1
ATOM 577 C CA . ALA A 1 78 ? 8.827 5.333 -19.198 1.00 97.50 78 ALA A CA 1
ATOM 578 C C . ALA A 1 78 ? 9.475 4.818 -17.905 1.00 97.50 78 ALA A C 1
ATOM 580 O O . ALA A 1 78 ? 8.777 4.638 -16.906 1.00 97.50 78 ALA A O 1
ATOM 581 N N . ALA A 1 79 ? 10.796 4.640 -17.891 1.00 97.81 79 ALA A N 1
ATOM 582 C CA . ALA A 1 79 ? 11.534 4.183 -16.718 1.00 97.81 79 ALA A CA 1
ATOM 583 C C . ALA A 1 79 ? 11.422 5.164 -15.540 1.00 97.81 79 ALA A C 1
ATOM 585 O O . ALA A 1 79 ? 11.255 4.739 -14.396 1.00 97.81 79 ALA A O 1
ATOM 586 N N . GLU A 1 80 ? 11.456 6.471 -15.802 1.00 98.25 80 GLU A N 1
ATOM 587 C CA . GLU A 1 80 ? 11.278 7.509 -14.783 1.00 98.25 80 GLU A CA 1
ATOM 588 C C . GLU A 1 80 ? 9.879 7.476 -14.158 1.00 98.25 80 GLU A C 1
ATOM 590 O O . GLU A 1 80 ? 9.754 7.564 -12.932 1.00 98.25 80 GLU A O 1
ATOM 595 N N . ARG A 1 81 ? 8.831 7.283 -14.972 1.00 98.00 81 ARG A N 1
ATOM 596 C CA . ARG A 1 81 ? 7.459 7.089 -14.474 1.00 98.00 81 ARG A CA 1
ATOM 597 C C . ARG A 1 81 ? 7.360 5.846 -13.591 1.00 98.00 81 ARG A C 1
ATOM 599 O O . ARG A 1 81 ? 6.890 5.954 -12.460 1.00 98.00 81 ARG A O 1
ATOM 606 N N . SER A 1 82 ? 7.890 4.711 -14.046 1.00 97.25 82 SER A N 1
ATOM 607 C CA . SER A 1 82 ? 7.920 3.472 -13.257 1.00 97.25 82 SER A CA 1
ATOM 608 C C . SER A 1 82 ? 8.684 3.642 -11.940 1.00 97.25 82 SER A C 1
ATOM 610 O O . SER A 1 82 ? 8.267 3.139 -10.897 1.00 97.25 82 SER A O 1
ATOM 612 N N . LEU A 1 83 ? 9.794 4.386 -11.948 1.00 98.19 83 LEU A N 1
ATOM 613 C CA . LEU A 1 83 ? 10.568 4.674 -10.741 1.00 98.19 83 LEU A CA 1
ATOM 614 C C . LEU A 1 83 ? 9.783 5.545 -9.751 1.00 98.19 83 LEU A C 1
ATOM 616 O O . LEU A 1 83 ? 9.903 5.354 -8.539 1.00 98.19 83 LEU A O 1
ATOM 620 N N . PHE A 1 84 ? 8.993 6.500 -10.242 1.00 97.31 84 PHE A N 1
ATOM 621 C CA . PHE A 1 84 ? 8.120 7.312 -9.398 1.00 97.31 84 PHE A CA 1
ATOM 622 C C . PHE A 1 84 ? 7.008 6.475 -8.753 1.00 97.31 84 PHE A C 1
ATOM 624 O O . PHE A 1 84 ? 6.779 6.591 -7.545 1.00 97.31 84 PHE A O 1
ATOM 631 N N . GLU A 1 85 ? 6.364 5.597 -9.522 1.00 97.88 85 GLU A N 1
ATOM 632 C CA . GLU A 1 85 ? 5.353 4.669 -9.004 1.00 97.88 85 GLU A CA 1
ATOM 633 C C . GLU A 1 85 ? 5.946 3.751 -7.933 1.00 97.88 85 GLU A C 1
ATOM 635 O O . GLU A 1 85 ? 5.416 3.672 -6.823 1.00 97.88 85 GLU A O 1
ATOM 640 N N . LEU A 1 86 ? 7.106 3.148 -8.209 1.00 98.06 86 LEU A N 1
ATOM 641 C CA . LEU A 1 86 ? 7.772 2.251 -7.267 1.00 98.06 86 LEU A CA 1
ATOM 642 C C . LEU A 1 86 ? 8.202 2.970 -5.982 1.00 98.06 86 LEU A C 1
ATOM 644 O O . LEU A 1 86 ? 8.088 2.411 -4.894 1.00 98.06 86 LEU A O 1
ATOM 648 N N . ARG A 1 87 ? 8.675 4.219 -6.077 1.00 97.00 87 ARG A N 1
ATOM 649 C CA . ARG A 1 87 ? 9.022 5.025 -4.895 1.00 97.00 87 ARG A CA 1
ATOM 650 C C . ARG A 1 87 ? 7.794 5.398 -4.078 1.00 97.00 87 ARG A C 1
ATOM 652 O O . ARG A 1 87 ? 7.871 5.385 -2.854 1.00 97.00 87 ARG A O 1
ATOM 659 N N . THR A 1 88 ? 6.684 5.717 -4.738 1.00 96.81 88 THR A N 1
ATOM 660 C CA . THR A 1 88 ? 5.406 5.984 -4.069 1.00 96.81 88 THR A CA 1
ATOM 661 C C . THR A 1 88 ? 4.915 4.746 -3.324 1.00 96.81 88 THR A C 1
ATOM 663 O O . THR A 1 88 ? 4.606 4.846 -2.139 1.00 96.81 88 THR A O 1
ATOM 666 N N . ALA A 1 89 ? 4.925 3.584 -3.982 1.00 93.75 89 ALA A N 1
ATOM 667 C CA . ALA A 1 89 ? 4.563 2.309 -3.370 1.00 93.75 89 ALA A CA 1
ATOM 668 C C . ALA A 1 89 ? 5.477 1.974 -2.181 1.00 93.75 89 ALA A C 1
ATOM 670 O O . ALA A 1 89 ? 4.994 1.725 -1.086 1.00 93.75 89 ALA A O 1
ATOM 671 N N . ALA A 1 90 ? 6.798 2.095 -2.343 1.00 94.00 90 ALA A N 1
ATOM 672 C CA . ALA A 1 90 ? 7.749 1.843 -1.260 1.00 94.00 90 ALA A CA 1
ATOM 673 C C . ALA A 1 90 ? 7.593 2.820 -0.078 1.00 94.00 90 ALA A C 1
ATOM 675 O O . ALA A 1 90 ? 7.807 2.446 1.078 1.00 94.00 90 ALA A O 1
ATOM 676 N N . ALA A 1 91 ? 7.236 4.081 -0.343 1.00 91.31 91 ALA A N 1
ATOM 677 C CA . ALA A 1 91 ? 6.933 5.053 0.704 1.00 91.31 91 ALA A CA 1
ATOM 678 C C . ALA A 1 91 ? 5.636 4.701 1.447 1.00 91.31 91 ALA A C 1
ATOM 680 O O . ALA A 1 91 ? 5.564 4.898 2.663 1.00 91.31 91 ALA A O 1
ATOM 681 N N . ASP A 1 92 ? 4.638 4.165 0.743 1.00 82.94 92 ASP A N 1
ATOM 682 C CA . ASP A 1 92 ? 3.411 3.663 1.355 1.00 82.94 92 ASP A CA 1
ATOM 683 C C . ASP A 1 92 ? 3.665 2.405 2.191 1.00 82.94 92 ASP A C 1
ATOM 685 O O . ASP A 1 92 ? 3.308 2.376 3.366 1.00 82.94 92 ASP A O 1
ATOM 689 N N . ASP A 1 93 ? 4.422 1.443 1.668 1.00 85.69 93 ASP A N 1
ATOM 690 C CA . ASP A 1 93 ? 4.857 0.259 2.413 1.00 85.69 93 ASP A CA 1
ATOM 691 C C . ASP A 1 93 ? 5.652 0.649 3.663 1.00 85.69 93 ASP A C 1
ATOM 693 O O . ASP A 1 93 ? 5.435 0.106 4.742 1.00 85.69 93 ASP A O 1
ATOM 697 N N . THR A 1 94 ? 6.543 1.639 3.564 1.00 83.69 94 THR A N 1
ATOM 698 C CA . THR A 1 94 ? 7.292 2.148 4.723 1.00 83.69 94 THR A CA 1
ATOM 699 C C . THR A 1 94 ? 6.359 2.790 5.750 1.00 83.69 94 THR A C 1
ATOM 701 O O . THR A 1 94 ? 6.559 2.608 6.951 1.00 83.69 94 THR A O 1
ATOM 704 N N . ARG A 1 95 ? 5.323 3.515 5.307 1.00 78.81 95 ARG A N 1
ATOM 705 C CA . ARG A 1 95 ? 4.283 4.057 6.193 1.00 78.81 95 ARG A CA 1
ATOM 706 C C . ARG A 1 95 ? 3.510 2.929 6.878 1.00 78.81 95 ARG A C 1
ATOM 708 O O . ARG A 1 95 ? 3.295 3.015 8.085 1.00 78.81 95 ARG A O 1
ATOM 715 N N . ILE A 1 96 ? 3.136 1.883 6.140 1.00 73.62 96 ILE A N 1
ATOM 716 C CA . ILE A 1 96 ? 2.465 0.692 6.671 1.00 73.62 96 ILE A CA 1
ATOM 717 C C . ILE A 1 96 ? 3.359 0.016 7.713 1.00 73.62 96 ILE A C 1
ATOM 719 O O . ILE A 1 96 ? 2.940 -0.138 8.855 1.00 73.62 96 ILE A O 1
ATOM 723 N N . LEU A 1 97 ? 4.608 -0.304 7.365 1.00 73.62 97 LEU A N 1
ATOM 724 C CA . LEU A 1 97 ? 5.583 -0.936 8.258 1.00 73.62 97 LEU A CA 1
ATOM 725 C C . LEU A 1 97 ? 5.862 -0.096 9.512 1.00 73.62 97 LEU A C 1
ATOM 727 O O . LEU A 1 97 ? 5.973 -0.648 10.603 1.00 73.62 97 LEU A O 1
ATOM 731 N N . ALA A 1 98 ? 5.940 1.230 9.389 1.00 71.62 98 ALA A N 1
ATOM 732 C CA . ALA A 1 98 ? 6.103 2.123 10.535 1.00 71.62 98 ALA A CA 1
ATOM 733 C C . ALA A 1 98 ? 4.856 2.149 11.435 1.00 71.62 98 ALA A C 1
ATOM 735 O O . ALA A 1 98 ? 4.986 2.222 12.657 1.00 71.62 98 ALA A O 1
ATOM 736 N N . ALA A 1 99 ? 3.659 2.064 10.845 1.00 63.62 99 ALA A N 1
ATOM 737 C CA . ALA A 1 99 ? 2.403 1.967 11.584 1.00 63.62 99 ALA A CA 1
ATOM 738 C C . ALA A 1 99 ? 2.255 0.629 12.328 1.00 63.62 99 ALA A C 1
ATOM 740 O O . ALA A 1 99 ? 1.601 0.602 13.369 1.00 63.62 99 ALA A O 1
ATOM 741 N N . LEU A 1 100 ? 2.909 -0.445 11.859 1.00 61.84 100 LEU A N 1
ATOM 742 C CA . LEU A 1 100 ? 2.923 -1.726 12.571 1.00 61.84 100 LEU A CA 1
ATOM 743 C C . LEU A 1 100 ? 3.590 -1.614 13.960 1.00 61.84 100 LEU A C 1
ATOM 745 O O . LEU A 1 100 ? 3.139 -2.292 14.878 1.00 61.84 100 LEU A O 1
ATOM 749 N N . GLY A 1 101 ? 4.599 -0.751 14.163 1.00 63.81 101 GLY A N 1
ATOM 750 C CA . GLY A 1 101 ? 5.250 -0.526 15.472 1.00 63.81 101 GLY A CA 1
ATOM 751 C C . GLY A 1 101 ? 5.631 -1.809 16.247 1.00 63.81 101 GLY A C 1
ATOM 752 O O . GLY A 1 101 ? 5.749 -2.884 15.668 1.00 63.81 101 GLY A O 1
ATOM 753 N N . ASP A 1 102 ? 5.763 -1.726 17.579 1.00 53.66 102 ASP A N 1
ATOM 754 C CA . ASP A 1 102 ? 5.959 -2.898 18.468 1.00 53.66 102 ASP A CA 1
ATOM 755 C C . ASP A 1 102 ? 4.673 -3.750 18.654 1.00 53.66 102 ASP A C 1
ATOM 757 O O . ASP A 1 102 ? 4.642 -4.672 19.469 1.00 53.66 102 ASP A O 1
ATOM 761 N N . GLY A 1 103 ? 3.591 -3.434 17.925 1.00 57.06 103 GLY A N 1
ATOM 762 C CA . GLY A 1 103 ? 2.259 -4.036 18.082 1.00 57.06 103 GLY A CA 1
ATOM 763 C C . GLY A 1 103 ? 1.735 -4.830 16.879 1.00 57.06 103 GLY A C 1
ATOM 764 O O . GLY A 1 103 ? 0.715 -5.494 17.019 1.00 57.06 103 GLY A O 1
ATOM 765 N N . GLY A 1 104 ? 2.398 -4.786 15.718 1.00 58.2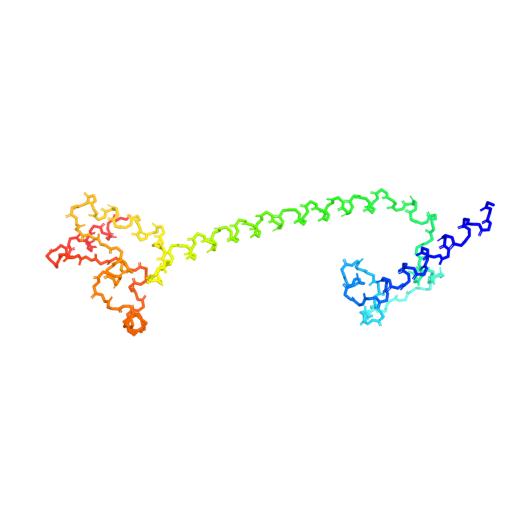8 104 GLY A N 1
ATOM 766 C CA . GLY A 1 104 ? 2.150 -5.654 14.560 1.00 58.28 104 GLY A CA 1
ATOM 767 C C . GLY A 1 104 ? 0.844 -5.447 13.782 1.00 58.28 104 GLY A C 1
ATOM 768 O O . GLY A 1 104 ? 0.454 -6.351 13.046 1.00 58.28 104 GLY A O 1
ATOM 769 N N . LEU A 1 105 ? 0.148 -4.313 13.917 1.00 61.06 105 LEU A N 1
ATOM 770 C CA . LEU A 1 105 ? -1.200 -4.159 13.351 1.00 61.06 105 LEU A CA 1
ATOM 771 C C . LEU A 1 105 ? -1.277 -3.122 12.234 1.00 61.06 105 LEU A C 1
ATOM 773 O O . LEU A 1 105 ? -0.777 -2.006 12.367 1.00 61.06 105 LEU A O 1
ATOM 777 N N . LEU A 1 106 ? -1.927 -3.521 11.137 1.00 65.44 106 LEU A N 1
ATOM 778 C CA . LEU A 1 106 ? -2.169 -2.684 9.967 1.00 65.44 106 LEU A CA 1
ATOM 779 C C . LEU A 1 106 ? -2.942 -1.411 10.359 1.00 65.44 106 LEU A C 1
ATOM 781 O O . LEU A 1 106 ? -3.847 -1.481 11.197 1.00 65.44 106 LEU A O 1
ATOM 785 N N . PRO A 1 107 ? -2.624 -0.252 9.751 1.00 65.00 107 PRO A N 1
ATOM 786 C CA . PRO A 1 107 ? -3.462 0.931 9.882 1.00 65.00 107 PRO A CA 1
ATOM 787 C C . PRO A 1 107 ? -4.901 0.611 9.423 1.00 65.00 107 PRO A C 1
ATOM 789 O O . PRO A 1 107 ? -5.079 -0.178 8.494 1.00 65.00 107 PRO A O 1
ATOM 792 N N . PRO A 1 108 ? -5.934 1.204 10.053 1.00 67.62 108 PRO A N 1
ATOM 793 C CA . PRO A 1 108 ? -7.320 0.945 9.683 1.00 67.62 108 PRO A CA 1
ATOM 794 C C . PRO A 1 108 ? -7.550 1.368 8.236 1.00 67.62 108 PRO A C 1
ATOM 796 O O . PRO A 1 108 ? -7.132 2.463 7.848 1.00 67.62 108 PRO A O 1
ATOM 799 N N . GLY A 1 109 ? -8.274 0.546 7.476 1.00 73.06 109 GLY A N 1
ATOM 800 C CA . GLY A 1 109 ? -8.746 0.935 6.153 1.00 73.06 109 GLY A CA 1
ATOM 801 C C . GLY A 1 109 ? -9.585 2.225 6.207 1.00 73.06 109 GLY A C 1
ATOM 802 O O . GLY A 1 109 ? -10.251 2.484 7.218 1.00 73.06 109 GLY A O 1
ATOM 803 N N . PRO A 1 110 ? -9.577 3.042 5.136 1.00 75.06 110 PRO A N 1
ATOM 804 C CA . PRO A 1 110 ? -10.318 4.305 5.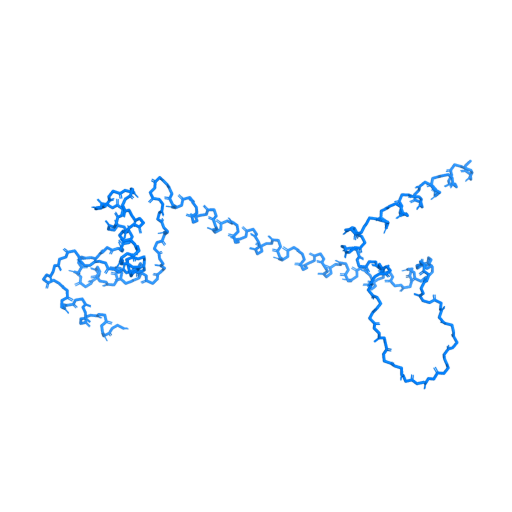086 1.00 75.06 110 PRO A CA 1
ATOM 805 C C . PRO A 1 110 ? -11.819 4.117 5.361 1.00 75.06 110 PRO A C 1
ATOM 807 O O . PRO A 1 110 ? -12.413 4.928 6.068 1.00 75.06 110 PRO A O 1
ATOM 810 N N . ASP A 1 111 ? -12.400 3.005 4.910 1.00 81.25 111 ASP A N 1
ATOM 811 C CA . ASP A 1 111 ? -13.815 2.676 5.124 1.00 81.25 111 ASP A CA 1
ATOM 812 C C . ASP A 1 111 ? -14.138 2.403 6.605 1.00 81.25 111 ASP A C 1
ATOM 814 O O . ASP A 1 111 ? -15.189 2.799 7.114 1.00 81.25 111 ASP A O 1
ATOM 818 N N . VAL A 1 112 ? -13.206 1.783 7.337 1.00 84.31 112 VAL A N 1
ATOM 819 C CA . VAL A 1 112 ? -13.341 1.508 8.778 1.00 84.31 112 VAL A CA 1
ATOM 820 C C . VAL A 1 112 ? -13.299 2.810 9.571 1.00 84.31 112 VAL A C 1
ATOM 822 O O . VAL A 1 112 ? -14.079 2.992 10.506 1.00 84.31 112 VAL A O 1
ATOM 825 N N . LEU A 1 113 ? -12.411 3.734 9.190 1.00 83.12 113 LEU A N 1
ATOM 826 C CA . LEU A 1 113 ? -12.345 5.064 9.799 1.00 83.12 113 LEU A CA 1
ATOM 827 C C . LEU A 1 113 ? -13.627 5.858 9.547 1.00 83.12 113 LEU A C 1
ATOM 829 O O . LEU A 1 113 ? -14.199 6.367 10.509 1.00 83.12 113 LEU A O 1
ATOM 833 N N . ALA A 1 114 ? -14.105 5.893 8.301 1.00 85.81 114 ALA A N 1
ATOM 834 C CA . ALA A 1 114 ? -15.347 6.573 7.940 1.00 85.81 114 ALA A CA 1
ATOM 835 C C . ALA A 1 114 ? -16.552 6.008 8.711 1.00 85.81 114 ALA A C 1
ATOM 837 O O . ALA A 1 114 ? -17.382 6.758 9.217 1.00 85.81 114 ALA A O 1
ATOM 838 N N . THR A 1 115 ? -16.613 4.684 8.880 1.00 86.25 115 THR A N 1
ATOM 839 C CA . THR A 1 115 ? -17.682 4.021 9.642 1.00 86.25 115 THR A CA 1
ATOM 840 C C . THR A 1 115 ? -17.624 4.364 11.133 1.00 86.25 115 THR A C 1
ATOM 842 O O . THR A 1 115 ? -18.652 4.636 11.751 1.00 86.25 115 THR A O 1
ATOM 845 N N . VAL A 1 116 ? -16.432 4.364 11.739 1.00 87.94 116 VAL A N 1
ATOM 846 C CA . VAL A 1 116 ? -16.259 4.741 13.154 1.00 87.94 116 VAL A CA 1
ATOM 847 C C . VAL A 1 116 ? -16.616 6.209 13.379 1.00 87.94 116 VAL A C 1
ATOM 849 O O . VAL A 1 116 ? -17.249 6.528 14.385 1.00 87.94 116 VAL A O 1
ATOM 852 N N . GLU A 1 117 ? -16.242 7.087 12.450 1.00 88.12 117 GLU A N 1
ATOM 853 C CA . GLU A 1 117 ? -16.604 8.505 12.484 1.00 88.12 117 GLU A CA 1
ATOM 854 C C . GLU A 1 117 ? -18.123 8.689 12.383 1.00 88.12 117 GLU A C 1
ATOM 856 O O . GLU A 1 117 ? -18.718 9.294 13.274 1.00 88.12 117 GLU A O 1
ATOM 861 N N . PHE A 1 118 ? -18.767 8.054 11.399 1.00 88.38 118 PHE A N 1
ATOM 862 C CA . PHE A 1 118 ? -20.221 8.067 11.226 1.00 88.38 118 PHE A CA 1
ATOM 863 C C . PHE A 1 118 ? -20.971 7.580 12.475 1.00 88.38 118 PHE A C 1
ATOM 865 O O . PHE A 1 118 ? -21.924 8.212 12.935 1.00 88.38 118 PHE A O 1
ATOM 872 N N . LEU A 1 119 ? -20.534 6.472 13.079 1.00 89.44 119 LEU A N 1
ATOM 873 C CA . LEU A 1 119 ? -21.128 5.972 14.322 1.00 89.44 119 LEU A CA 1
ATOM 874 C C . LEU A 1 119 ? -20.903 6.942 15.491 1.00 89.44 119 LEU A C 1
ATOM 876 O O . LEU A 1 119 ? -21.815 7.157 16.295 1.00 89.44 119 LEU A O 1
ATOM 880 N N . GLY A 1 120 ? -19.727 7.569 15.557 1.00 87.12 120 GLY A N 1
ATOM 881 C CA . GLY A 1 120 ? -19.411 8.612 16.528 1.00 87.12 120 GLY A CA 1
ATOM 882 C C . GLY A 1 120 ? -20.341 9.823 16.423 1.00 87.12 120 GLY A C 1
ATOM 883 O O . GLY A 1 120 ? -20.837 10.295 17.448 1.00 87.12 120 GLY A O 1
ATOM 884 N N . GLU A 1 121 ? -20.657 10.271 15.205 1.00 90.06 121 GLU A N 1
ATOM 885 C CA . GLU A 1 121 ? -21.626 11.349 14.949 1.00 90.06 121 GLU A CA 1
ATOM 886 C C . GLU A 1 121 ? -23.040 10.994 15.438 1.00 90.06 121 GLU A C 1
ATOM 888 O O . GLU A 1 121 ? -23.756 11.849 15.962 1.00 90.06 121 GLU A O 1
ATOM 893 N N . HIS A 1 122 ? -23.415 9.715 15.363 1.00 87.81 122 HIS A N 1
ATOM 894 C CA . HIS A 1 122 ? -24.686 9.188 15.876 1.00 87.81 122 HIS A CA 1
ATOM 895 C C . HIS A 1 122 ? -24.650 8.868 17.385 1.00 87.81 122 HIS A C 1
ATOM 897 O O . HIS A 1 122 ? -25.596 8.294 17.940 1.00 87.81 122 HIS A O 1
ATOM 903 N N . GLY A 1 123 ? -23.564 9.233 18.076 1.00 87.50 123 GLY A N 1
ATOM 904 C CA . GLY A 1 123 ? -23.384 9.017 19.511 1.00 87.50 123 GLY A CA 1
ATOM 905 C C . GLY A 1 123 ? -23.244 7.543 19.892 1.00 87.50 123 GLY A C 1
ATOM 906 O O . GLY A 1 123 ? -23.663 7.149 20.983 1.00 87.50 123 GLY A O 1
ATOM 907 N N . ILE A 1 124 ? -22.737 6.712 18.981 1.00 89.56 124 ILE A N 1
ATOM 908 C CA . ILE A 1 124 ? -22.506 5.280 19.178 1.00 89.56 124 ILE A CA 1
ATOM 909 C C . ILE A 1 124 ? -21.000 5.067 19.375 1.00 89.56 124 ILE A C 1
ATOM 911 O O . ILE A 1 124 ? -20.223 5.320 18.455 1.00 89.56 124 ILE A O 1
ATOM 915 N N . PRO A 1 125 ? -20.556 4.612 20.560 1.00 88.06 125 PRO A N 1
ATOM 916 C CA . PRO A 1 125 ? -19.140 4.424 20.824 1.00 88.06 125 PRO A CA 1
ATOM 917 C C . PRO A 1 125 ? -18.619 3.204 20.054 1.00 88.06 125 PRO A C 1
ATOM 919 O O . PRO A 1 125 ? -18.983 2.055 20.321 1.00 88.06 125 PRO A O 1
ATOM 922 N N . ALA A 1 126 ? -17.750 3.476 19.085 1.00 88.69 126 ALA A N 1
ATOM 923 C CA . ALA A 1 126 ? -17.177 2.488 18.189 1.00 88.69 126 ALA A CA 1
ATOM 924 C C . ALA A 1 126 ? -15.650 2.612 18.134 1.00 88.69 126 ALA A C 1
ATOM 926 O O . ALA A 1 126 ? -15.085 3.700 18.262 1.00 88.69 126 ALA A O 1
ATOM 927 N N . LEU A 1 127 ? -14.971 1.482 17.951 1.00 88.19 127 LEU A N 1
ATOM 928 C CA . LEU A 1 127 ? -13.523 1.406 17.797 1.00 88.19 127 LEU A CA 1
ATOM 929 C C . LEU A 1 127 ? -13.174 0.476 16.633 1.00 88.19 127 LEU A C 1
ATOM 931 O O . LEU A 1 127 ? -13.833 -0.548 16.461 1.00 88.19 127 LEU A O 1
ATOM 935 N N . PRO A 1 128 ? -12.106 0.755 15.870 1.00 88.00 128 PRO A N 1
ATOM 936 C CA . PRO A 1 128 ? -11.592 -0.210 14.905 1.00 88.00 128 PRO A CA 1
ATOM 937 C C . PRO A 1 128 ? -11.210 -1.536 15.588 1.00 88.00 128 PRO A C 1
ATOM 939 O O . PRO A 1 128 ? -10.617 -1.528 16.674 1.00 88.00 128 PRO A O 1
ATOM 942 N N . GLY A 1 129 ? -11.518 -2.669 14.955 1.00 85.06 129 GLY A N 1
ATOM 943 C CA . GLY A 1 129 ? -11.349 -4.013 15.520 1.00 85.06 129 GLY A CA 1
ATOM 944 C C . GLY A 1 129 ? -9.900 -4.372 15.846 1.00 85.06 129 GLY A C 1
ATOM 945 O O . GLY A 1 129 ? -9.620 -4.859 16.943 1.00 85.06 129 GLY A O 1
ATOM 946 N N . TRP A 1 130 ? -8.954 -4.015 14.977 1.00 80.81 130 TRP A N 1
ATOM 947 C CA . TRP A 1 130 ? -7.520 -4.152 15.256 1.00 80.81 130 TRP A CA 1
ATOM 948 C C . TRP A 1 130 ? -7.096 -3.311 16.472 1.00 80.81 130 TRP A C 1
ATOM 950 O O . TRP A 1 130 ? -6.314 -3.765 17.304 1.00 80.81 130 TRP A O 1
ATOM 960 N N . ARG A 1 131 ? -7.667 -2.111 16.653 1.00 81.38 131 ARG A N 1
ATOM 961 C CA . ARG A 1 131 ? -7.349 -1.237 17.792 1.00 81.38 131 ARG A CA 1
ATOM 962 C C . ARG A 1 131 ? -7.889 -1.802 19.105 1.00 81.38 131 ARG A C 1
ATOM 964 O O . ARG A 1 131 ? -7.268 -1.608 20.149 1.00 81.38 131 ARG A O 1
ATOM 971 N N . TYR A 1 132 ? -9.027 -2.493 19.062 1.00 83.44 132 TYR A N 1
ATOM 972 C CA . TYR A 1 132 ? -9.543 -3.251 20.200 1.00 83.44 132 TYR A CA 1
ATOM 973 C C . TYR A 1 132 ? -8.624 -4.431 20.544 1.00 83.44 132 TYR A C 1
ATOM 975 O O . TYR A 1 132 ? -8.292 -4.628 21.716 1.00 83.44 132 TYR A O 1
ATOM 983 N N . LEU A 1 133 ? -8.158 -5.161 19.528 1.00 82.06 133 LEU A N 1
ATOM 984 C CA . LEU A 1 133 ? -7.238 -6.289 19.678 1.00 82.06 133 LEU A CA 1
ATOM 985 C C . LEU A 1 133 ? -5.894 -5.854 20.287 1.00 82.06 133 LEU A C 1
ATOM 987 O O . LEU A 1 133 ? -5.441 -6.470 21.247 1.00 82.06 133 LEU A O 1
ATOM 991 N N . ALA A 1 134 ? -5.337 -4.728 19.829 1.00 78.69 134 ALA A N 1
ATOM 992 C CA . ALA A 1 134 ? -4.113 -4.132 20.372 1.00 78.69 134 ALA A CA 1
ATOM 993 C C . ALA A 1 134 ? -4.204 -3.791 21.870 1.00 78.69 134 ALA A C 1
ATOM 995 O O . ALA A 1 134 ? -3.222 -3.899 22.596 1.00 78.69 134 ALA A O 1
ATOM 996 N N . GLN A 1 135 ? -5.374 -3.326 22.319 1.00 81.19 135 GLN A N 1
ATOM 997 C CA . GLN A 1 135 ? -5.581 -2.832 23.685 1.00 81.19 135 GLN A CA 1
ATOM 998 C C . GLN A 1 135 ? -6.025 -3.923 24.662 1.00 81.19 135 GLN A C 1
ATOM 1000 O O . GLN A 1 135 ? -5.822 -3.777 25.865 1.00 81.19 135 GLN A O 1
ATOM 1005 N N . SER A 1 136 ? -6.661 -4.985 24.161 1.00 82.06 136 SER A N 1
ATOM 1006 C CA . SER A 1 136 ? -7.389 -5.950 24.998 1.00 82.06 136 SER A CA 1
ATOM 1007 C C . SER A 1 136 ? -6.813 -7.366 24.959 1.00 82.06 136 SER A C 1
ATOM 1009 O O . SER A 1 136 ? -7.218 -8.199 25.769 1.00 82.06 136 SER A O 1
ATOM 1011 N N . VAL A 1 137 ? -5.906 -7.666 24.023 1.00 82.75 137 VAL A N 1
ATOM 1012 C CA . VAL A 1 137 ? -5.325 -9.003 23.821 1.00 82.75 137 VAL A CA 1
ATOM 1013 C C . VAL A 1 137 ? -3.799 -8.912 23.870 1.00 82.75 137 VAL A C 1
ATOM 1015 O O . VAL A 1 137 ? -3.219 -7.966 23.341 1.00 82.75 137 VAL A O 1
ATOM 1018 N N . ASP A 1 138 ? -3.147 -9.900 24.488 1.00 81.19 138 ASP A N 1
ATOM 1019 C CA . ASP A 1 138 ? -1.683 -10.013 24.497 1.00 81.19 138 ASP A CA 1
ATOM 1020 C C . ASP A 1 138 ? -1.142 -10.228 23.066 1.00 81.19 138 ASP A C 1
ATOM 1022 O O . ASP A 1 138 ? -1.704 -11.056 22.338 1.00 81.19 138 ASP A O 1
ATOM 1026 N N . PRO A 1 139 ? -0.060 -9.541 22.649 1.00 76.31 139 PRO A N 1
ATOM 1027 C CA . PRO A 1 139 ? 0.548 -9.712 21.327 1.00 76.31 139 PRO A CA 1
ATOM 1028 C C . PRO A 1 139 ? 0.858 -11.162 20.938 1.00 76.31 139 PRO A C 1
ATOM 1030 O O . PRO A 1 139 ? 0.701 -11.534 19.774 1.00 76.31 139 PRO A O 1
ATOM 1033 N N . ALA A 1 140 ? 1.238 -12.013 21.896 1.00 82.06 140 ALA A N 1
ATOM 1034 C CA . ALA A 1 140 ? 1.505 -13.429 21.641 1.00 82.06 140 ALA A CA 1
ATOM 1035 C C . ALA A 1 140 ? 0.246 -14.210 21.214 1.00 82.06 140 ALA A C 1
ATOM 1037 O O . ALA A 1 140 ? 0.341 -15.235 20.537 1.00 82.06 140 ALA A O 1
ATOM 1038 N N . ASP A 1 141 ? -0.936 -13.715 21.583 1.00 82.75 141 ASP A N 1
ATOM 1039 C CA . ASP A 1 141 ? -2.234 -14.316 21.287 1.00 82.75 141 ASP A CA 1
ATOM 1040 C C . ASP A 1 141 ? -2.943 -13.687 20.077 1.00 82.75 141 ASP A C 1
ATOM 1042 O O . ASP A 1 141 ? -3.936 -14.247 19.596 1.00 82.75 141 ASP A O 1
ATOM 1046 N N . HIS A 1 142 ? -2.440 -12.566 19.543 1.00 81.62 142 HIS A N 1
ATOM 1047 C CA . HIS A 1 142 ? -3.053 -11.839 18.419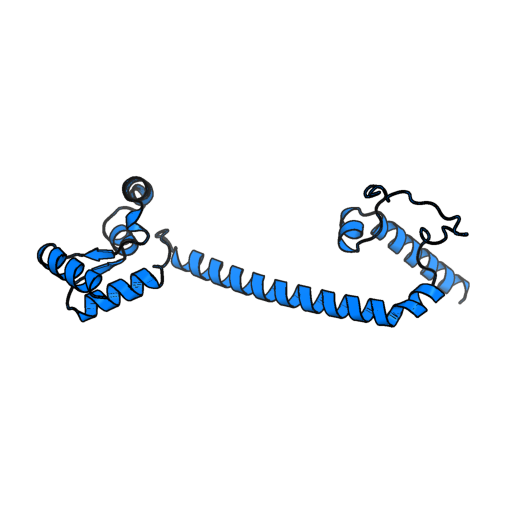 1.00 81.62 142 HIS A CA 1
ATOM 1048 C C . HIS A 1 142 ? -3.309 -12.742 17.213 1.00 81.62 142 HIS A C 1
ATOM 1050 O O . HIS A 1 142 ? -4.427 -12.776 16.701 1.00 81.62 142 HIS A O 1
ATOM 1056 N N . ALA A 1 143 ? -2.316 -13.539 16.809 1.00 78.12 143 ALA A N 1
ATOM 1057 C CA . ALA A 1 143 ? -2.431 -14.438 15.661 1.00 78.12 143 ALA A CA 1
ATOM 1058 C C . ALA A 1 143 ? -3.526 -15.500 15.851 1.00 78.12 143 ALA A C 1
ATOM 1060 O O . ALA A 1 143 ? -4.261 -15.818 14.917 1.00 78.12 143 ALA A O 1
ATOM 1061 N N . ARG A 1 144 ? -3.676 -16.027 17.073 1.00 84.19 144 ARG A N 1
ATOM 1062 C CA . ARG A 1 144 ? -4.706 -17.022 17.403 1.00 84.19 144 ARG A CA 1
ATOM 1063 C C . ARG A 1 144 ? -6.102 -16.405 17.366 1.00 84.19 144 ARG A C 1
ATOM 1065 O O . ARG A 1 144 ? -7.025 -17.020 16.833 1.00 84.19 144 ARG A O 1
ATOM 1072 N N . VAL A 1 145 ? -6.255 -15.198 17.912 1.00 82.62 145 VAL A N 1
ATOM 1073 C CA . VAL A 1 145 ? -7.535 -14.479 17.906 1.00 82.62 145 VAL A CA 1
ATOM 1074 C C . VAL A 1 145 ? -7.927 -14.091 16.481 1.00 82.62 145 VAL A C 1
ATOM 1076 O O . VAL A 1 145 ? -9.053 -14.380 16.083 1.00 82.62 145 VAL A O 1
ATOM 1079 N N . LEU A 1 146 ? -6.997 -13.553 15.689 1.00 81.19 146 LEU A N 1
ATOM 1080 C CA . LEU A 1 146 ? -7.218 -13.227 14.276 1.00 81.19 146 LEU A CA 1
ATOM 1081 C C . LEU A 1 146 ? -7.558 -14.460 13.433 1.00 81.19 146 LEU A C 1
ATOM 1083 O O . LEU A 1 146 ? -8.486 -14.407 12.635 1.00 81.19 146 LEU A O 1
ATOM 1087 N N . ALA A 1 147 ? -6.890 -15.597 13.651 1.00 82.44 147 ALA A N 1
ATOM 1088 C CA . ALA A 1 147 ? -7.220 -16.837 12.945 1.00 82.44 147 ALA A CA 1
ATOM 1089 C C . ALA A 1 147 ? -8.642 -17.338 13.256 1.00 82.44 147 ALA A C 1
ATOM 1091 O O . ALA A 1 147 ? -9.282 -17.952 12.407 1.00 82.44 147 ALA A O 1
ATOM 1092 N N . SER A 1 148 ? -9.141 -17.082 14.469 1.00 87.00 148 SER A N 1
ATOM 1093 C CA . SER A 1 148 ? -10.506 -17.450 14.869 1.00 87.00 148 SER A CA 1
ATOM 1094 C C . SER A 1 148 ? -11.576 -16.432 14.461 1.00 87.00 148 SER A C 1
ATOM 1096 O O . SER A 1 148 ? -12.752 -16.788 14.413 1.00 87.00 148 SER A O 1
ATOM 1098 N N . ARG A 1 149 ? -11.179 -15.174 14.232 1.00 83.94 149 ARG A N 1
ATOM 1099 C CA . ARG A 1 149 ? -12.052 -14.028 13.937 1.00 83.94 149 ARG A CA 1
ATOM 1100 C C . ARG A 1 149 ? -11.356 -13.079 12.953 1.00 83.94 149 ARG A C 1
ATOM 1102 O O . ARG A 1 149 ? -10.898 -12.005 13.363 1.00 83.94 149 ARG A O 1
ATOM 1109 N N . PRO A 1 150 ? -11.224 -13.474 11.676 1.00 81.56 150 PRO A N 1
ATOM 1110 C CA . PRO A 1 150 ? -10.559 -12.650 10.668 1.00 81.56 150 PRO A CA 1
ATOM 1111 C C . PRO A 1 150 ? -11.297 -11.326 10.421 1.00 81.56 150 PRO A C 1
ATOM 1113 O O . PRO A 1 150 ? -10.685 -10.347 10.005 1.00 81.56 150 PRO A O 1
ATOM 1116 N N . GLU A 1 151 ? -12.586 -11.250 10.757 1.00 82.00 151 GLU A N 1
ATOM 1117 C CA . GLU A 1 151 ? -13.420 -10.056 10.593 1.00 82.00 151 GLU A CA 1
ATOM 1118 C C . GLU A 1 151 ? -12.969 -8.887 11.484 1.00 82.00 151 GLU A C 1
ATOM 1120 O O . GLU A 1 151 ? -13.381 -7.755 11.265 1.00 82.00 151 GLU A O 1
ATOM 1125 N N . LEU A 1 152 ? -12.114 -9.126 12.486 1.00 81.94 152 LEU A N 1
ATOM 1126 C CA . LEU A 1 152 ? -11.574 -8.077 13.358 1.00 81.94 152 LEU A CA 1
ATOM 1127 C C . LEU A 1 152 ? -10.565 -7.155 12.665 1.00 81.94 152 LEU A C 1
ATOM 1129 O O . LEU A 1 152 ? -10.279 -6.084 13.200 1.00 81.94 152 LEU A O 1
ATOM 1133 N N . VAL A 1 153 ? -10.017 -7.560 11.517 1.00 75.81 153 VAL A N 1
ATOM 1134 C CA . VAL A 1 153 ? -9.024 -6.765 10.777 1.00 75.81 153 VAL A CA 1
ATOM 1135 C C . VAL A 1 153 ? -9.675 -5.504 10.208 1.00 75.81 153 VAL A C 1
ATOM 1137 O O . VAL A 1 153 ? -9.236 -4.398 10.521 1.00 75.81 153 VAL A O 1
ATOM 1140 N N . ASP A 1 154 ? -10.783 -5.682 9.486 1.00 75.81 154 ASP A N 1
ATOM 1141 C CA . ASP A 1 154 ? -11.543 -4.604 8.836 1.00 75.81 154 ASP A CA 1
ATOM 1142 C C . ASP A 1 154 ? -12.864 -4.281 9.560 1.00 75.81 154 ASP A C 1
ATOM 1144 O O . ASP A 1 154 ? -13.678 -3.484 9.101 1.00 75.81 154 ASP A O 1
ATOM 1148 N N . GLY A 1 155 ? -13.109 -4.918 10.704 1.00 82.56 155 GLY A N 1
ATOM 1149 C CA . GLY A 1 155 ? -14.338 -4.758 11.471 1.00 82.56 155 GLY A CA 1
ATOM 1150 C C . GLY A 1 155 ? -14.332 -3.538 12.386 1.00 82.56 155 GLY A C 1
ATOM 1151 O O . GLY A 1 155 ? -13.291 -3.075 12.858 1.00 82.56 155 GLY A O 1
ATOM 1152 N N . VAL A 1 156 ? -15.531 -3.063 12.715 1.00 85.44 156 VAL A N 1
ATOM 1153 C CA . VAL A 1 156 ? -15.768 -2.056 13.755 1.00 85.44 156 VAL A CA 1
ATOM 1154 C C . VAL A 1 156 ? -16.375 -2.734 14.982 1.00 85.44 156 VAL A C 1
ATOM 1156 O O . VAL A 1 156 ? -17.357 -3.468 14.883 1.00 85.44 156 VAL A O 1
ATOM 1159 N N . ILE A 1 157 ? -15.786 -2.491 16.150 1.00 88.06 157 ILE A N 1
ATOM 1160 C CA . ILE A 1 157 ? -16.256 -2.982 17.445 1.00 88.06 157 ILE A CA 1
ATOM 1161 C C . ILE A 1 157 ? -17.111 -1.907 18.101 1.00 88.06 157 ILE A C 1
ATOM 1163 O O . ILE A 1 157 ? -16.649 -0.793 18.344 1.00 88.06 157 ILE A O 1
ATOM 1167 N N . ILE A 1 158 ? -18.339 -2.274 18.449 1.00 89.06 158 ILE A N 1
ATOM 1168 C CA . ILE A 1 158 ? -19.218 -1.464 19.289 1.00 89.06 158 ILE A CA 1
ATOM 1169 C C . ILE A 1 158 ? -18.897 -1.808 20.740 1.00 89.06 158 ILE A C 1
ATOM 1171 O O . ILE A 1 158 ? -18.981 -2.971 21.138 1.00 89.06 158 ILE A O 1
ATOM 1175 N N . THR A 1 159 ? -18.485 -0.814 21.524 1.00 85.38 159 THR A N 1
ATOM 1176 C CA . THR A 1 159 ? -18.043 -1.048 22.908 1.00 85.38 159 THR A CA 1
ATOM 1177 C C . THR A 1 159 ? -19.204 -1.143 23.894 1.00 85.38 159 THR A C 1
ATOM 1179 O O . THR A 1 159 ? -19.044 -1.750 24.952 1.00 85.38 159 THR A O 1
ATOM 1182 N N . ASP A 1 160 ? -20.363 -0.583 23.541 1.00 87.19 160 ASP A N 1
ATOM 1183 C CA . ASP A 1 160 ? -21.585 -0.620 24.342 1.00 87.19 160 ASP A CA 1
ATOM 1184 C C . ASP A 1 160 ? -22.647 -1.547 23.706 1.00 87.19 160 ASP A C 1
ATOM 1186 O O . ASP A 1 160 ? -23.213 -1.198 22.660 1.00 87.19 160 ASP A O 1
ATOM 1190 N N . PRO A 1 161 ? -22.963 -2.704 24.326 1.00 82.88 161 PRO A N 1
ATOM 1191 C CA . PRO A 1 161 ? -23.957 -3.650 23.819 1.00 82.88 161 PRO A CA 1
ATOM 1192 C C . PRO A 1 161 ? -25.345 -3.036 23.608 1.00 82.88 161 PRO A C 1
ATOM 1194 O O . PRO A 1 161 ? -26.041 -3.424 22.666 1.00 82.88 161 PRO A O 1
ATOM 1197 N N . ASP A 1 162 ? -25.732 -2.059 24.434 1.00 86.56 162 ASP A N 1
ATOM 1198 C CA . ASP A 1 162 ? -27.057 -1.434 24.372 1.00 86.56 162 ASP A CA 1
ATOM 1199 C C . ASP A 1 162 ? -27.215 -0.567 23.110 1.00 86.56 162 ASP A C 1
ATOM 1201 O O . ASP A 1 162 ? -28.325 -0.322 22.632 1.00 86.56 162 ASP A O 1
ATOM 1205 N N . THR A 1 163 ? -26.096 -0.154 22.504 1.00 87.19 163 THR A N 1
ATOM 1206 C CA . THR A 1 163 ? -26.077 0.655 21.275 1.00 87.19 163 THR A CA 1
ATOM 1207 C C . THR A 1 163 ? -26.005 -0.171 19.991 1.00 87.19 163 THR A C 1
ATOM 1209 O O . THR A 1 163 ? -26.187 0.380 18.903 1.00 87.19 163 THR A O 1
ATOM 1212 N N . HIS A 1 164 ? -25.819 -1.493 20.087 1.00 87.38 164 HIS A N 1
ATOM 1213 C CA . HIS A 1 164 ? -25.629 -2.369 18.927 1.00 87.38 164 HIS A CA 1
ATOM 1214 C C . HIS A 1 164 ? -26.820 -2.352 17.956 1.00 87.38 164 HIS A C 1
ATOM 1216 O O . HIS A 1 164 ? -26.641 -2.279 16.740 1.00 87.38 164 HIS A O 1
ATOM 1222 N N . ALA A 1 165 ? -28.051 -2.391 18.478 1.00 85.50 165 ALA A N 1
ATOM 1223 C CA . ALA A 1 165 ? -29.257 -2.355 17.646 1.00 85.50 165 ALA A CA 1
ATOM 1224 C C . ALA A 1 165 ? -29.377 -1.032 16.870 1.00 85.50 165 ALA A C 1
ATOM 1226 O O . ALA A 1 165 ? -29.650 -1.045 15.673 1.00 85.50 165 ALA A O 1
ATOM 1227 N N . ARG A 1 166 ? -29.084 0.089 17.540 1.00 82.75 166 ARG A N 1
ATOM 1228 C CA . ARG A 1 166 ? -29.116 1.435 16.953 1.00 82.75 166 ARG A CA 1
ATOM 1229 C C . ARG A 1 166 ? -28.024 1.630 15.899 1.00 82.75 166 ARG A C 1
ATOM 1231 O O . ARG A 1 166 ? -28.255 2.285 14.893 1.00 82.75 166 ARG A O 1
ATOM 1238 N N . ALA A 1 167 ? -26.850 1.035 16.107 1.00 85.38 167 ALA A N 1
ATOM 1239 C CA . ALA A 1 167 ? -25.760 1.060 15.133 1.00 85.38 167 ALA A CA 1
ATOM 1240 C C . ALA A 1 167 ? -26.123 0.322 13.849 1.00 85.38 167 ALA A C 1
ATOM 1242 O O . ALA A 1 167 ? -25.879 0.818 12.754 1.00 85.38 167 ALA A O 1
ATOM 1243 N N . ARG A 1 168 ? -26.742 -0.854 13.987 1.00 85.62 168 ARG A N 1
ATOM 1244 C CA . ARG A 1 168 ? -27.193 -1.647 12.845 1.00 85.62 168 ARG A CA 1
ATOM 1245 C C . ARG A 1 168 ? -28.283 -0.932 12.043 1.00 85.62 168 ARG A C 1
ATOM 1247 O O . ARG A 1 168 ? -28.309 -1.079 10.829 1.00 85.62 168 ARG A O 1
ATOM 1254 N N . GLU A 1 169 ? -29.169 -0.200 12.713 1.00 85.06 169 GLU A N 1
ATOM 1255 C CA . GLU A 1 169 ? -30.191 0.626 12.063 1.00 85.06 169 GLU A CA 1
ATOM 1256 C C . GLU A 1 169 ? -29.550 1.799 11.307 1.00 85.06 169 GLU A C 1
ATOM 1258 O O . GLU A 1 169 ? -29.731 1.904 10.100 1.00 85.06 169 GLU A O 1
ATOM 1263 N N . ALA A 1 170 ? -28.691 2.587 11.964 1.00 83.50 170 ALA A N 1
ATOM 1264 C CA . ALA A 1 170 ? -28.020 3.734 11.345 1.00 83.50 170 ALA A CA 1
ATOM 1265 C C . ALA A 1 170 ? -27.155 3.359 10.126 1.00 83.50 170 ALA A C 1
ATOM 1267 O O . ALA A 1 170 ? -27.130 4.090 9.145 1.00 83.50 170 ALA A O 1
ATOM 1268 N N . LEU A 1 171 ? -26.465 2.213 10.170 1.00 84.94 171 LEU A N 1
ATOM 1269 C CA . LEU A 1 171 ? -25.666 1.710 9.044 1.00 84.94 171 LEU A CA 1
ATOM 1270 C C . LEU A 1 171 ? -26.507 1.068 7.932 1.00 84.94 171 LEU A C 1
ATOM 1272 O O . LEU A 1 171 ? -26.000 0.870 6.835 1.00 84.94 171 LEU A O 1
ATOM 1276 N N . GLY A 1 172 ? -27.757 0.686 8.212 1.00 80.06 172 GLY A N 1
ATOM 1277 C CA . GLY A 1 172 ? -28.683 0.184 7.194 1.00 80.06 172 GLY A CA 1
ATOM 1278 C C . GLY A 1 172 ? -29.300 1.297 6.344 1.00 80.06 172 GLY A C 1
ATOM 1279 O O . GLY A 1 172 ? -29.723 1.025 5.221 1.00 80.06 172 GLY A O 1
ATOM 1280 N N . ASP A 1 173 ? -29.324 2.518 6.882 1.00 70.81 173 ASP A N 1
ATOM 1281 C CA . ASP A 1 173 ? -29.884 3.719 6.255 1.00 70.81 173 ASP A CA 1
ATOM 1282 C C . ASP A 1 173 ? -28.818 4.628 5.598 1.00 70.81 173 ASP A C 1
ATOM 1284 O O . ASP A 1 173 ? -29.181 5.607 4.941 1.00 70.81 173 ASP A O 1
ATOM 1288 N N . ALA A 1 174 ? -27.527 4.321 5.788 1.00 65.00 174 ALA A N 1
ATOM 1289 C CA . ALA A 1 174 ? -26.366 5.036 5.239 1.00 65.00 174 ALA A CA 1
ATOM 1290 C C . ALA A 1 174 ? -26.023 4.594 3.806 1.00 65.00 174 ALA A C 1
ATOM 1292 O O . ALA A 1 174 ? -25.648 5.479 3.000 1.00 65.00 174 ALA A O 1
#

Radius of gyration: 31.94 Å; chains: 1; bounding box: 79×31×78 Å

Sequence (174 aa):
AATAADRTHQAERRLAEALAAEDRLAELLGLPTARAAVPAQRDGAEDPRDDSEGPLAVDELDRYADELKSLLDDAVSAAERSLFELRTAAADDTRILAALGDGGLLPPGPDVLATVEFLGEHGIPALPGWRYLAQSVDPADHARVLASRPELVDGVIITDPDTHARAREALGDA